Protein AF-A0A5A7SQH9-F1 (afdb_monomer)

Mean predicted aligned error: 4.09 Å

Structure (mmCIF, N/CA/C/O backbone):
data_AF-A0A5A7SQH9-F1
#
_entry.id   AF-A0A5A7SQH9-F1
#
loop_
_atom_site.group_PDB
_atom_site.id
_atom_site.type_symbol
_atom_site.label_atom_id
_atom_site.label_alt_id
_atom_site.label_comp_id
_atom_site.label_asym_id
_atom_site.label_entity_id
_atom_site.label_seq_id
_atom_site.pdbx_PDB_ins_code
_atom_site.Cartn_x
_atom_site.Cartn_y
_atom_site.Cartn_z
_atom_site.occupancy
_atom_site.B_iso_or_equiv
_atom_site.auth_seq_id
_atom_site.auth_comp_id
_atom_site.auth_asym_id
_atom_site.auth_atom_id
_atom_site.pdbx_PDB_model_num
ATOM 1 N N . MET A 1 1 ? -16.685 26.933 15.878 1.00 38.41 1 MET A N 1
ATOM 2 C CA . MET A 1 1 ? -17.090 26.154 14.691 1.00 38.41 1 MET A CA 1
ATOM 3 C C . MET A 1 1 ? -16.288 24.864 14.718 1.00 38.41 1 MET A C 1
ATOM 5 O O . MET A 1 1 ? -15.096 24.885 14.437 1.00 38.41 1 MET A O 1
ATOM 9 N N . GLU A 1 2 ? -16.905 23.802 15.231 1.00 40.50 2 GLU A N 1
ATOM 10 C CA . GLU A 1 2 ? -16.326 22.465 15.405 1.00 40.50 2 GLU A CA 1
ATOM 11 C C . GLU A 1 2 ? -16.124 21.784 14.048 1.00 40.50 2 GLU A C 1
ATOM 13 O O . GLU A 1 2 ? -17.027 21.772 13.219 1.00 40.50 2 GLU A O 1
ATOM 18 N N . GLY A 1 3 ? -14.938 21.222 13.810 1.00 44.59 3 GLY A N 1
ATOM 19 C CA . GLY A 1 3 ? -14.655 20.527 12.549 1.00 44.59 3 GLY A CA 1
ATOM 20 C C . GLY A 1 3 ? -13.315 19.799 12.503 1.00 44.59 3 GLY A C 1
ATOM 21 O O . GLY A 1 3 ? -12.737 19.652 11.430 1.00 44.59 3 GLY A O 1
ATOM 22 N N . LYS A 1 4 ? -12.758 19.392 13.653 1.00 45.44 4 LYS A N 1
ATOM 23 C CA . LYS A 1 4 ? -11.411 18.802 13.693 1.00 45.44 4 LYS A CA 1
ATOM 24 C C . LYS A 1 4 ? -11.238 17.734 14.775 1.00 45.44 4 LYS A C 1
ATOM 26 O O . LYS A 1 4 ? -10.312 17.833 15.561 1.00 45.44 4 LYS A O 1
ATOM 31 N N . SER A 1 5 ? -12.114 16.726 14.824 1.00 51.56 5 SER A N 1
ATOM 32 C CA . SER A 1 5 ? -11.779 15.410 15.401 1.00 51.56 5 SER A CA 1
ATOM 33 C C . SER A 1 5 ? -12.903 14.394 15.183 1.00 51.56 5 SER A C 1
ATOM 35 O O . SER A 1 5 ? -13.663 14.128 16.104 1.00 51.56 5 SER A O 1
ATOM 37 N N . ASP A 1 6 ? -12.998 13.796 13.994 1.00 70.81 6 ASP A N 1
ATOM 38 C CA . ASP A 1 6 ? -13.857 12.605 13.816 1.00 70.81 6 ASP A CA 1
ATOM 39 C C . ASP A 1 6 ? -13.092 11.367 13.305 1.00 70.81 6 ASP A C 1
ATOM 41 O O . ASP A 1 6 ? -13.640 10.279 13.134 1.00 70.81 6 ASP A O 1
ATOM 45 N N . CYS A 1 7 ? -11.777 11.508 13.089 1.00 83.69 7 CYS A N 1
ATOM 46 C CA . CYS A 1 7 ? -10.859 10.427 12.710 1.00 83.69 7 CYS A CA 1
ATOM 47 C C . CYS A 1 7 ? -9.488 10.642 13.375 1.00 83.69 7 CYS A C 1
ATOM 49 O O . CYS A 1 7 ? -8.575 11.158 12.717 1.00 83.69 7 CYS A O 1
ATOM 51 N N . PRO A 1 8 ? -9.328 10.295 14.668 1.00 94.44 8 PRO A N 1
ATOM 52 C CA . PRO A 1 8 ? -8.045 10.331 15.367 1.00 94.44 8 PRO A CA 1
ATOM 53 C C . PRO A 1 8 ? -6.866 9.792 14.548 1.00 94.44 8 PRO A C 1
ATOM 55 O O . PRO A 1 8 ? -5.815 10.426 14.555 1.00 94.44 8 PRO A O 1
ATOM 58 N N . TYR A 1 9 ? -7.032 8.724 13.755 1.00 96.94 9 TYR A N 1
ATOM 59 C CA . TYR A 1 9 ? -5.945 8.156 12.942 1.00 96.94 9 TYR A CA 1
ATOM 60 C C . TYR A 1 9 ? -5.312 9.136 11.935 1.00 96.94 9 TYR A C 1
ATOM 62 O O . TYR A 1 9 ? -4.120 9.015 11.622 1.00 96.94 9 TYR A O 1
ATOM 70 N N . ARG A 1 10 ? -6.073 10.144 11.479 1.00 96.06 10 ARG A N 1
ATOM 71 C CA . ARG A 1 10 ? -5.618 11.216 10.571 1.00 96.06 10 ARG A CA 1
ATOM 72 C C . ARG A 1 10 ? -5.062 12.443 11.295 1.00 96.06 10 ARG A C 1
ATOM 74 O O . ARG A 1 10 ? -4.549 13.352 10.645 1.00 96.06 10 ARG A O 1
ATOM 81 N N . ASN A 1 11 ? -5.155 12.501 12.621 1.00 96.44 11 ASN A N 1
ATOM 82 C CA . ASN A 1 11 ? -4.622 13.609 13.401 1.00 96.44 11 ASN A CA 1
ATOM 83 C C . ASN A 1 11 ? -3.132 13.386 13.701 1.00 96.44 11 ASN A C 1
ATOM 85 O O . ASN A 1 11 ? -2.779 12.584 14.561 1.00 96.44 11 ASN A O 1
ATOM 89 N N . ALA A 1 12 ? -2.256 14.138 13.032 1.00 95.62 12 ALA A N 1
ATOM 90 C CA . ALA A 1 12 ? -0.810 14.066 13.254 1.00 95.62 12 ALA A CA 1
ATOM 91 C C . ALA A 1 12 ? -0.374 14.460 14.683 1.00 95.62 12 ALA A C 1
ATOM 93 O O . ALA A 1 12 ? 0.709 14.070 15.103 1.00 95.62 12 ALA A O 1
ATOM 94 N N . GLY A 1 13 ? -1.204 15.206 15.425 1.00 95.62 13 GLY A N 1
ATOM 95 C CA . GLY A 1 13 ? -0.944 15.585 16.818 1.00 95.62 13 GLY A CA 1
ATOM 96 C C . GLY A 1 13 ? -1.488 14.608 17.868 1.00 95.62 13 GLY A C 1
ATOM 97 O O . GLY A 1 13 ? -1.269 14.831 19.055 1.00 95.62 13 GLY A O 1
ATOM 98 N N . ALA A 1 14 ? -2.216 13.559 17.468 1.00 95.88 14 ALA A N 1
ATOM 99 C CA . ALA A 1 14 ? -2.695 12.526 18.388 1.00 95.88 14 ALA A CA 1
ATOM 100 C C . ALA A 1 14 ? -1.584 11.517 18.724 1.00 95.88 14 ALA A C 1
ATOM 102 O O . ALA A 1 14 ? -0.672 11.292 17.922 1.00 95.88 14 ALA A O 1
ATOM 103 N N . ALA A 1 15 ? -1.682 10.867 19.889 1.00 97.25 15 ALA A N 1
ATOM 104 C CA . ALA A 1 15 ? -0.758 9.801 20.258 1.00 97.25 15 ALA A CA 1
ATOM 105 C C . ALA A 1 15 ? -0.832 8.646 19.246 1.00 97.25 15 ALA A C 1
ATOM 107 O O . ALA A 1 15 ? -1.907 8.300 18.755 1.00 97.25 15 ALA A O 1
ATOM 108 N N . ILE A 1 16 ? 0.313 8.028 18.946 1.00 97.44 16 ILE A N 1
ATOM 109 C CA . ILE A 1 16 ? 0.402 6.948 17.950 1.00 97.44 16 ILE A CA 1
ATOM 110 C C . ILE A 1 16 ? -0.561 5.801 18.293 1.00 97.44 16 ILE A C 1
ATOM 112 O O . ILE A 1 16 ? -1.293 5.345 17.422 1.00 97.44 16 ILE A O 1
ATOM 116 N N . GLU A 1 17 ? -0.633 5.396 19.562 1.00 98.00 17 GLU A N 1
ATOM 117 C CA . GLU A 1 17 ? -1.537 4.330 20.014 1.00 98.00 17 GLU A CA 1
ATOM 118 C C . GLU A 1 17 ? -3.018 4.658 19.798 1.00 98.00 17 GLU A C 1
ATOM 120 O O . GLU A 1 17 ? -3.800 3.781 19.430 1.00 98.00 17 GLU A O 1
ATOM 125 N N . ASP A 1 18 ? -3.415 5.921 19.966 1.00 97.06 18 ASP A N 1
ATOM 126 C CA . ASP A 1 18 ? -4.793 6.347 19.711 1.00 97.06 18 ASP A CA 1
ATOM 127 C C . ASP A 1 18 ? -5.103 6.295 18.213 1.00 97.06 18 ASP A C 1
ATOM 129 O O . ASP A 1 18 ? -6.175 5.839 17.810 1.00 97.06 18 ASP A O 1
ATOM 133 N N . ARG A 1 19 ? -4.132 6.682 17.373 1.00 98.12 19 ARG A N 1
ATOM 134 C CA . ARG A 1 19 ? -4.234 6.581 15.912 1.00 98.12 19 ARG A CA 1
ATOM 135 C C . ARG A 1 19 ? -4.353 5.126 15.455 1.00 98.12 19 ARG A C 1
ATOM 137 O O . ARG A 1 19 ? -5.178 4.834 14.593 1.00 98.12 19 ARG A O 1
ATOM 144 N N . ILE A 1 20 ? -3.564 4.223 16.042 1.00 98.12 20 ILE A N 1
ATOM 145 C CA . ILE A 1 20 ? -3.589 2.784 15.743 1.00 98.12 20 ILE A CA 1
ATOM 146 C C . ILE A 1 20 ? -4.933 2.175 16.146 1.00 98.12 20 ILE A C 1
ATOM 148 O O . ILE A 1 20 ? -5.567 1.509 15.328 1.00 98.12 20 ILE A O 1
ATOM 152 N N . LYS A 1 21 ? -5.392 2.410 17.383 1.00 98.12 21 LYS A N 1
ATOM 153 C CA . LYS A 1 21 ? -6.662 1.860 17.886 1.00 98.12 21 LYS A CA 1
ATOM 154 C C . LYS A 1 21 ? -7.852 2.342 17.061 1.00 98.12 21 LYS A C 1
ATOM 156 O O . LYS A 1 21 ? -8.689 1.528 16.670 1.00 98.12 21 LYS A O 1
ATOM 161 N N . ASP A 1 22 ? -7.900 3.638 16.754 1.00 98.19 22 ASP A N 1
ATOM 162 C CA . ASP A 1 22 ? -8.944 4.219 15.911 1.00 98.19 22 ASP A CA 1
ATOM 163 C C . ASP A 1 22 ? -8.919 3.610 14.500 1.00 98.19 22 ASP A C 1
ATOM 165 O O . ASP A 1 22 ? -9.952 3.132 14.029 1.00 98.19 22 ASP A O 1
ATOM 169 N N . LEU A 1 23 ? -7.750 3.507 13.855 1.00 98.25 23 LEU A N 1
ATOM 170 C CA . LEU A 1 23 ? -7.630 2.899 12.527 1.00 98.25 23 LEU A CA 1
ATOM 171 C C . LEU A 1 23 ? -8.059 1.424 12.519 1.00 98.25 23 LEU A C 1
ATOM 173 O O . LEU A 1 23 ? -8.911 1.035 11.721 1.00 98.25 23 LEU A O 1
ATOM 177 N N . LEU A 1 24 ? -7.525 0.607 13.432 1.00 98.31 24 LEU A N 1
ATOM 178 C CA . LEU A 1 24 ? -7.820 -0.828 13.512 1.00 98.31 24 LEU A CA 1
ATOM 179 C C . LEU A 1 24 ? -9.302 -1.121 13.770 1.00 98.31 24 LEU A C 1
ATOM 181 O O . LEU A 1 24 ? -9.813 -2.138 13.286 1.00 98.31 24 LEU A O 1
ATOM 185 N N . SER A 1 25 ? -9.987 -0.253 14.522 1.00 98.00 25 SER A N 1
ATOM 186 C CA . SER A 1 25 ? -11.429 -0.370 14.772 1.00 98.00 25 SER A CA 1
ATOM 187 C C . SER A 1 25 ? -12.277 -0.084 13.527 1.00 98.00 25 SER A C 1
ATOM 189 O O . SER A 1 25 ? -13.381 -0.610 13.402 1.00 98.00 25 SER A O 1
ATOM 191 N N . ARG A 1 26 ? -11.745 0.695 12.576 1.00 98.00 26 ARG A N 1
ATOM 192 C CA . ARG A 1 26 ? -12.411 1.064 11.317 1.00 98.00 26 ARG A CA 1
ATOM 193 C C . ARG A 1 26 ? -12.121 0.098 10.173 1.00 98.00 26 ARG A C 1
ATOM 195 O O . ARG A 1 26 ? -12.810 0.161 9.155 1.00 98.00 26 ARG A O 1
ATOM 202 N N . MET A 1 27 ? -11.109 -0.758 10.305 1.00 98.50 27 MET A N 1
ATOM 203 C CA . MET A 1 27 ? -10.719 -1.723 9.277 1.00 98.50 27 MET A CA 1
ATOM 204 C C . MET A 1 27 ? -11.643 -2.943 9.253 1.00 98.50 27 MET A C 1
ATOM 206 O O . MET A 1 27 ? -11.847 -3.624 10.261 1.00 98.50 27 MET A O 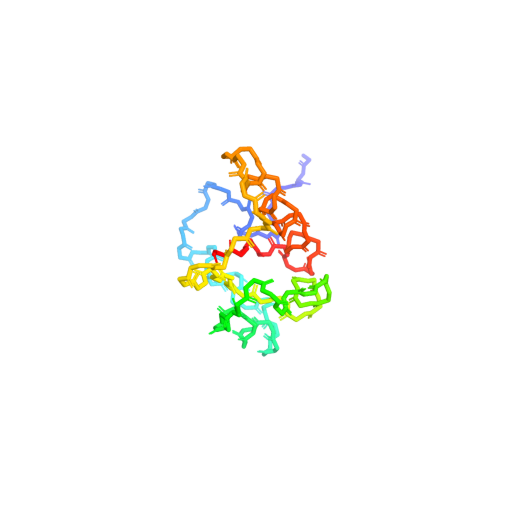1
ATOM 210 N N . SER A 1 28 ? -12.114 -3.279 8.059 1.00 98.44 28 SER A N 1
ATOM 211 C CA . SER A 1 28 ? -12.679 -4.587 7.745 1.00 98.44 28 SER A CA 1
ATOM 212 C C . SER A 1 28 ? -11.614 -5.684 7.846 1.00 98.44 28 SER A C 1
ATOM 214 O O . SER A 1 28 ? -10.410 -5.426 7.799 1.00 98.44 28 SER A O 1
ATOM 216 N N . LEU A 1 29 ? -12.052 -6.944 7.931 1.00 98.44 29 LEU A N 1
ATOM 217 C CA . LEU A 1 29 ? -11.131 -8.083 7.895 1.00 98.44 29 LEU A CA 1
ATOM 218 C C . LEU A 1 29 ? -10.294 -8.101 6.606 1.00 98.44 29 LEU A C 1
ATOM 220 O O . LEU A 1 29 ? -9.101 -8.382 6.663 1.00 98.44 29 LEU A O 1
ATOM 224 N N . ARG A 1 30 ? -10.899 -7.759 5.460 1.00 98.19 30 ARG A N 1
ATOM 225 C CA . ARG A 1 30 ? -10.192 -7.700 4.174 1.00 98.19 30 ARG A CA 1
ATOM 226 C C . ARG A 1 30 ? -9.066 -6.670 4.200 1.00 98.19 30 ARG A C 1
ATOM 228 O O . ARG A 1 30 ? -7.966 -7.001 3.790 1.00 98.19 30 ARG A O 1
ATOM 235 N N . GLU A 1 31 ? -9.311 -5.475 4.731 1.00 98.56 31 GLU A N 1
ATOM 236 C CA . GLU A 1 31 ? -8.269 -4.444 4.852 1.00 98.56 31 GLU A CA 1
ATOM 237 C C . GLU A 1 31 ? -7.166 -4.865 5.831 1.00 98.56 31 GLU A C 1
ATOM 239 O O . GLU A 1 31 ? -6.001 -4.588 5.582 1.00 98.56 31 GLU A O 1
ATOM 244 N N . LYS A 1 32 ? -7.493 -5.586 6.915 1.00 98.69 32 LYS A N 1
ATOM 245 C CA . LYS A 1 32 ? -6.474 -6.136 7.836 1.00 98.69 32 LYS A CA 1
ATOM 246 C C . LYS A 1 32 ? -5.576 -7.152 7.138 1.00 98.69 32 LYS A C 1
ATOM 248 O O . LYS A 1 32 ? -4.361 -7.088 7.285 1.00 98.69 32 LYS A O 1
ATOM 253 N N . ILE A 1 33 ? -6.166 -8.050 6.351 1.00 98.62 33 ILE A N 1
ATOM 254 C CA . ILE A 1 33 ? 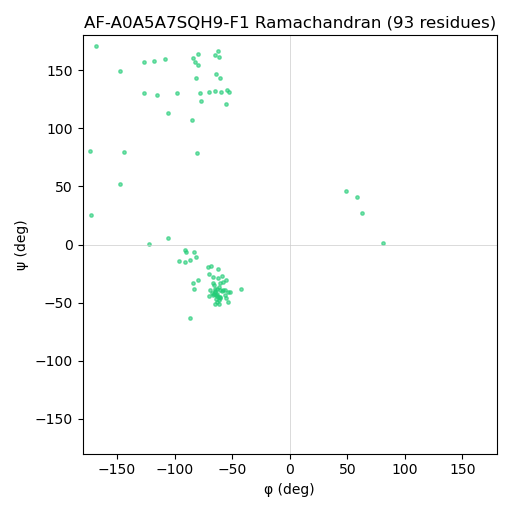-5.416 -9.012 5.534 1.00 98.62 33 ILE A CA 1
ATOM 255 C C . ILE A 1 33 ? -4.579 -8.277 4.480 1.00 98.62 33 ILE A C 1
ATOM 257 O O . ILE A 1 33 ? -3.404 -8.594 4.318 1.00 98.62 33 ILE A O 1
ATOM 261 N N . GLY A 1 34 ? -5.150 -7.266 3.818 1.00 98.56 34 GLY A N 1
ATOM 262 C CA . GLY A 1 34 ? -4.444 -6.407 2.867 1.00 98.56 34 GLY A CA 1
ATOM 263 C C . GLY A 1 34 ? -3.186 -5.804 3.484 1.00 98.56 34 GLY A C 1
ATOM 264 O O . GLY A 1 34 ? -2.100 -5.986 2.942 1.00 98.56 34 GLY A O 1
ATOM 265 N N . GLN A 1 35 ? -3.299 -5.215 4.677 1.00 98.69 35 GLN A N 1
ATOM 266 C CA . GLN A 1 35 ? -2.165 -4.630 5.400 1.00 98.69 35 GLN A CA 1
ATOM 267 C C . GLN A 1 35 ? -1.072 -5.639 5.790 1.00 98.69 35 GLN A C 1
ATOM 269 O O . GLN A 1 35 ? 0.095 -5.272 5.864 1.00 98.69 35 GLN A O 1
ATOM 274 N N . MET A 1 36 ? -1.419 -6.910 6.009 1.00 98.62 36 MET A N 1
ATOM 275 C CA . MET A 1 36 ? -0.446 -7.982 6.275 1.00 98.62 36 MET A CA 1
ATOM 276 C C . MET A 1 36 ? 0.172 -8.574 5.000 1.00 98.62 36 MET A C 1
ATOM 278 O O . MET A 1 36 ? 1.057 -9.425 5.085 1.00 98.62 36 MET A O 1
ATOM 282 N N . THR A 1 37 ? -0.313 -8.172 3.824 1.00 98.69 37 THR A N 1
ATOM 283 C CA . THR A 1 37 ? 0.110 -8.727 2.541 1.00 98.69 37 THR A CA 1
ATOM 284 C C . THR A 1 37 ? 1.157 -7.829 1.899 1.00 98.69 37 THR A C 1
ATOM 286 O O . THR A 1 37 ? 0.956 -6.624 1.746 1.00 98.69 37 THR A O 1
ATOM 289 N N . GLN A 1 38 ? 2.254 -8.447 1.473 1.00 98.75 38 GLN A N 1
ATOM 290 C CA . GLN A 1 38 ? 3.297 -7.823 0.677 1.00 98.75 38 GLN A CA 1
ATOM 291 C C . GLN A 1 38 ? 3.337 -8.492 -0.701 1.00 98.75 38 GLN A C 1
ATOM 293 O O . GLN A 1 38 ? 3.385 -9.721 -0.783 1.00 98.75 38 GLN A O 1
ATOM 298 N N . ILE A 1 39 ? 3.302 -7.700 -1.774 1.00 98.38 39 ILE A N 1
ATOM 299 C CA . ILE A 1 39 ? 3.349 -8.206 -3.157 1.00 98.38 39 ILE A CA 1
ATOM 300 C C . ILE A 1 39 ? 4.588 -7.708 -3.895 1.00 98.38 39 ILE A C 1
ATOM 302 O O . ILE A 1 39 ? 5.187 -6.696 -3.541 1.00 98.38 39 ILE A O 1
ATOM 306 N N . GLU A 1 40 ? 4.978 -8.425 -4.941 1.00 97.94 40 GLU A N 1
ATOM 307 C CA . GLU A 1 40 ? 6.070 -8.006 -5.815 1.00 97.94 40 GLU A CA 1
ATOM 308 C C . GLU A 1 40 ? 5.562 -6.978 -6.842 1.00 97.94 40 GLU A C 1
ATOM 310 O O . GLU A 1 40 ? 4.430 -7.069 -7.325 1.00 97.94 40 GLU A O 1
ATOM 315 N N . ARG A 1 41 ? 6.387 -5.981 -7.176 1.00 96.44 41 ARG A N 1
ATOM 316 C CA . ARG A 1 41 ? 6.001 -4.853 -8.030 1.00 96.44 41 ARG A CA 1
ATOM 317 C C . ARG A 1 41 ? 5.440 -5.236 -9.408 1.00 96.44 41 ARG A C 1
ATOM 319 O O . ARG A 1 41 ? 4.603 -4.512 -9.941 1.00 96.44 41 ARG A O 1
ATOM 326 N N . SER A 1 42 ? 5.869 -6.360 -9.983 1.00 95.69 42 SER A N 1
ATOM 327 C CA . SER A 1 42 ? 5.465 -6.848 -11.309 1.00 95.69 42 SER A CA 1
ATOM 328 C C . SER A 1 42 ? 4.023 -7.340 -11.356 1.00 95.69 42 SER A C 1
ATOM 330 O O . SER A 1 42 ? 3.440 -7.393 -12.437 1.00 95.69 42 SER A O 1
ATOM 332 N N . VAL A 1 43 ? 3.429 -7.661 -10.201 1.00 96.94 43 VAL A N 1
ATOM 333 C CA . VAL A 1 43 ? 2.025 -8.089 -10.096 1.00 96.94 43 VAL A CA 1
ATOM 334 C C . VAL A 1 43 ? 1.116 -7.003 -9.516 1.00 96.94 43 VAL A C 1
ATOM 336 O O . VAL A 1 43 ? -0.069 -7.247 -9.282 1.00 96.94 43 VAL A O 1
ATOM 339 N N . VAL A 1 44 ? 1.643 -5.796 -9.282 1.00 97.62 44 VAL A N 1
ATOM 340 C CA . VAL A 1 44 ? 0.844 -4.665 -8.802 1.00 97.62 44 VAL A CA 1
ATOM 341 C C . VAL A 1 44 ? -0.182 -4.274 -9.860 1.00 97.62 44 VAL A C 1
ATOM 343 O O . VAL A 1 44 ? 0.129 -4.066 -11.030 1.00 97.62 44 VAL A O 1
ATOM 346 N N . THR A 1 45 ? -1.425 -4.116 -9.416 1.00 98.06 45 THR A N 1
ATOM 347 C CA . THR A 1 45 ? -2.527 -3.566 -10.208 1.00 98.06 45 THR A CA 1
ATOM 348 C C . THR A 1 45 ? -3.168 -2.407 -9.445 1.00 98.06 45 THR A C 1
ATOM 350 O O . THR A 1 45 ? -3.090 -2.383 -8.212 1.00 98.06 45 THR A O 1
ATOM 353 N N . PRO A 1 46 ? -3.854 -1.464 -10.118 1.00 98.00 46 PRO A N 1
ATOM 354 C CA . PRO A 1 46 ? -4.574 -0.395 -9.427 1.00 98.00 46 PRO A CA 1
ATOM 355 C C . PRO A 1 46 ? -5.558 -0.911 -8.371 1.00 98.00 46 PRO A C 1
ATOM 357 O O . PRO A 1 46 ? -5.591 -0.388 -7.258 1.00 98.00 46 PRO A O 1
ATOM 360 N N . SER A 1 47 ? -6.292 -1.988 -8.672 1.00 97.81 47 SER A N 1
ATOM 361 C CA . SER A 1 47 ? -7.225 -2.638 -7.739 1.00 97.81 47 SER A CA 1
ATOM 362 C C . SER A 1 47 ? -6.530 -3.292 -6.542 1.00 97.81 47 SER A C 1
ATOM 364 O O . SER A 1 47 ? -7.120 -3.388 -5.470 1.00 97.81 47 SER A O 1
ATOM 366 N N . ALA A 1 48 ? -5.271 -3.725 -6.675 1.00 98.00 48 ALA A N 1
ATOM 367 C CA . ALA A 1 48 ? -4.523 -4.252 -5.533 1.00 98.00 48 ALA A CA 1
ATOM 368 C C . ALA A 1 48 ? -4.278 -3.167 -4.468 1.00 98.00 48 ALA A C 1
ATOM 370 O O . ALA A 1 48 ? -4.423 -3.417 -3.274 1.00 98.00 48 ALA A O 1
ATOM 371 N N . LEU A 1 49 ? -3.956 -1.945 -4.894 1.00 98.19 49 LEU A N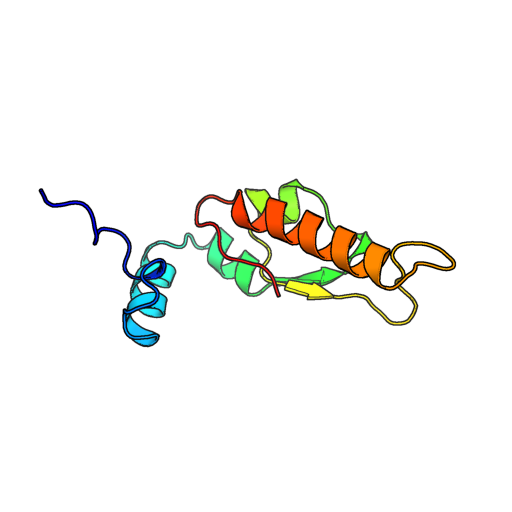 1
ATOM 372 C CA . LEU A 1 49 ? -3.666 -0.835 -3.982 1.00 98.19 49 LEU A CA 1
ATOM 373 C C . LEU A 1 49 ? -4.939 -0.122 -3.499 1.00 98.19 49 LEU A C 1
ATOM 375 O O . LEU A 1 49 ? -4.998 0.314 -2.353 1.00 98.19 49 LEU A O 1
ATOM 379 N N . THR A 1 50 ? -5.974 -0.048 -4.339 1.00 97.69 50 THR A N 1
ATOM 380 C CA . THR A 1 50 ? -7.245 0.622 -4.009 1.00 97.69 50 THR A CA 1
ATOM 381 C C . THR A 1 50 ? -8.227 -0.307 -3.289 1.00 97.69 50 THR A C 1
ATOM 383 O O . THR A 1 50 ? -8.559 -0.070 -2.127 1.00 97.69 50 THR A O 1
ATOM 386 N N . ASP A 1 51 ? -8.666 -1.384 -3.946 1.00 96.50 51 ASP A N 1
ATOM 387 C CA . ASP A 1 51 ? -9.749 -2.257 -3.467 1.00 96.50 51 ASP A CA 1
ATOM 388 C C . ASP A 1 51 ? -9.279 -3.310 -2.456 1.00 96.50 51 ASP A C 1
ATOM 390 O O . ASP A 1 51 ? -9.995 -3.634 -1.503 1.00 96.50 51 ASP A O 1
ATOM 394 N N . LEU A 1 52 ? -8.087 -3.881 -2.668 1.00 97.62 52 LEU A N 1
ATOM 395 C CA . LEU A 1 52 ? -7.511 -4.882 -1.760 1.00 97.62 52 LEU A CA 1
ATOM 396 C C . LEU A 1 52 ? -6.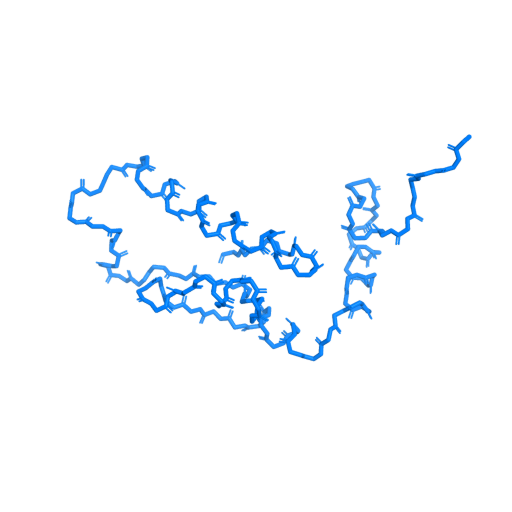714 -4.257 -0.608 1.00 97.62 52 LEU A C 1
ATOM 398 O O . LEU A 1 52 ? -6.428 -4.960 0.360 1.00 97.62 52 LEU A O 1
ATOM 402 N N . ALA A 1 53 ? -6.402 -2.958 -0.691 1.00 97.62 53 ALA A N 1
ATOM 403 C CA . ALA A 1 53 ? -5.675 -2.198 0.328 1.00 97.62 53 ALA A CA 1
ATOM 404 C C . ALA A 1 53 ? -4.383 -2.901 0.799 1.00 97.62 53 ALA A C 1
ATOM 406 O O . ALA A 1 53 ? -4.133 -3.023 2.006 1.00 97.62 53 ALA A O 1
ATOM 407 N N . ILE A 1 54 ? -3.596 -3.404 -0.164 1.00 98.44 54 ILE A N 1
ATOM 408 C CA . ILE A 1 54 ? -2.308 -4.063 0.086 1.00 98.44 54 ILE A CA 1
ATOM 409 C C . ILE A 1 54 ? -1.392 -3.151 0.910 1.00 98.44 54 ILE A C 1
ATOM 411 O O . ILE A 1 54 ? -1.256 -1.964 0.621 1.00 98.44 54 ILE A O 1
ATOM 415 N N . GLY A 1 55 ? -0.779 -3.722 1.947 1.00 98.25 55 GLY A N 1
ATOM 416 C CA . GLY A 1 55 ? 0.046 -2.994 2.906 1.00 98.25 55 GLY A CA 1
ATOM 417 C C . GLY A 1 55 ? 1.450 -2.709 2.410 1.00 98.25 55 GLY A C 1
ATOM 418 O O . GLY A 1 55 ? 2.023 -1.698 2.805 1.00 98.25 55 GLY A O 1
ATOM 419 N N . SER A 1 56 ? 2.008 -3.573 1.556 1.00 98.69 56 SER A N 1
ATOM 420 C CA . SER A 1 56 ? 3.387 -3.412 1.104 1.00 98.69 56 SER A CA 1
ATOM 421 C C . SER A 1 56 ? 3.648 -3.891 -0.322 1.00 98.69 56 SER A C 1
ATOM 423 O O . SER A 1 56 ? 3.042 -4.854 -0.804 1.00 98.69 56 SER A O 1
ATOM 425 N N . VAL A 1 57 ? 4.603 -3.237 -0.983 1.00 98.38 57 VAL A N 1
ATOM 426 C CA . VAL A 1 57 ? 5.150 -3.643 -2.280 1.00 98.38 57 VAL A CA 1
ATOM 427 C C . VAL A 1 57 ? 6.667 -3.740 -2.169 1.00 98.38 57 VAL A C 1
ATOM 429 O O . VAL A 1 57 ? 7.318 -2.802 -1.724 1.00 98.38 57 VAL A O 1
ATOM 432 N N . LEU A 1 58 ? 7.256 -4.849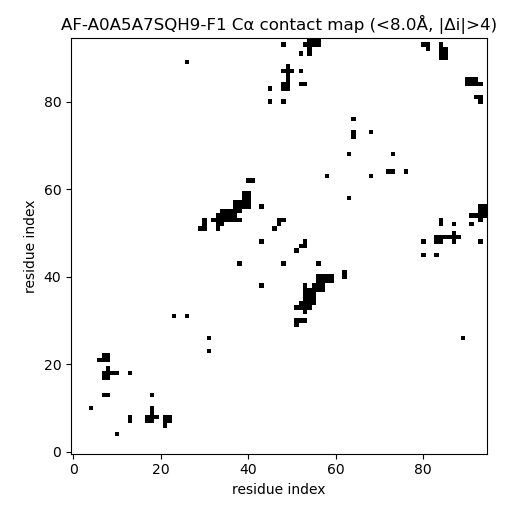 -2.623 1.00 97.88 58 LEU A N 1
ATOM 433 C CA . LEU A 1 58 ? 8.708 -4.944 -2.799 1.00 97.88 58 LEU A CA 1
ATOM 434 C C . LEU A 1 58 ? 9.124 -4.954 -4.264 1.00 97.88 58 LEU A C 1
ATOM 436 O O . LEU A 1 58 ? 8.376 -5.367 -5.149 1.00 97.88 58 LEU A O 1
ATOM 440 N N . ASN A 1 59 ? 10.389 -4.608 -4.471 1.00 96.62 59 ASN A N 1
ATOM 441 C CA . ASN A 1 59 ? 11.111 -4.889 -5.699 1.00 96.62 59 ASN A CA 1
ATOM 442 C C . ASN A 1 59 ? 12.077 -6.037 -5.404 1.00 96.62 59 ASN A C 1
ATOM 444 O O . ASN A 1 59 ? 12.995 -5.888 -4.592 1.00 96.62 59 ASN A O 1
ATOM 448 N N . GLY A 1 60 ? 11.845 -7.197 -6.022 1.00 94.81 60 GLY A N 1
ATOM 449 C CA . GLY A 1 60 ? 12.791 -8.309 -5.947 1.00 94.81 60 GLY A CA 1
ATOM 450 C C . GLY A 1 60 ? 14.148 -7.942 -6.562 1.00 94.81 60 GLY A C 1
ATOM 451 O O . GLY A 1 60 ? 14.278 -6.949 -7.280 1.00 94.81 60 GLY A O 1
ATOM 452 N N . GLY A 1 61 ? 15.176 -8.757 -6.319 1.00 93.25 61 GLY A N 1
ATOM 453 C CA . GLY A 1 61 ? 16.483 -8.558 -6.953 1.00 93.25 61 GLY A CA 1
ATOM 454 C C . GLY A 1 61 ? 16.360 -8.524 -8.481 1.00 93.25 61 GLY A C 1
ATOM 455 O O . GLY A 1 61 ? 15.874 -9.479 -9.079 1.00 93.25 61 GLY A O 1
ATOM 456 N N . GLY A 1 62 ? 16.778 -7.418 -9.106 1.00 90.44 62 GLY A N 1
ATOM 457 C CA . GLY A 1 62 ? 16.661 -7.211 -10.557 1.00 90.44 62 GLY A CA 1
ATOM 458 C C . GLY A 1 62 ? 15.281 -6.749 -11.046 1.00 90.44 62 GLY A C 1
ATOM 459 O O . GLY A 1 62 ? 15.113 -6.543 -12.244 1.00 90.44 62 GLY A O 1
ATOM 460 N N . SER A 1 63 ? 14.311 -6.544 -10.150 1.00 93.12 63 SER A N 1
ATOM 461 C CA . SER A 1 63 ? 12.981 -6.025 -10.489 1.00 93.12 63 SER A CA 1
ATOM 462 C C . SER A 1 63 ? 13.018 -4.503 -10.639 1.00 93.12 63 SER A C 1
ATOM 464 O O . SER A 1 63 ? 12.704 -3.746 -9.720 1.00 93.12 63 SER A O 1
ATOM 466 N N . LEU A 1 64 ? 13.500 -4.052 -11.794 1.00 94.69 64 LEU A N 1
ATOM 467 C CA . LEU A 1 64 ? 13.578 -2.637 -12.151 1.00 94.69 64 LEU 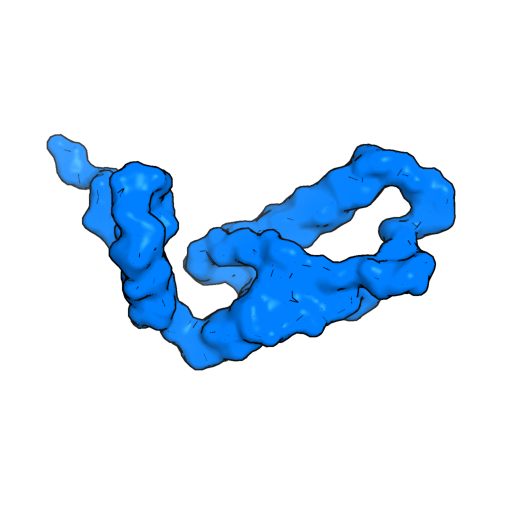A CA 1
ATOM 468 C C . LEU A 1 64 ? 12.216 -2.137 -12.679 1.00 94.69 64 LEU A C 1
ATOM 470 O O . LEU A 1 64 ? 11.442 -2.937 -13.210 1.00 94.69 64 LEU A O 1
ATOM 474 N N . PRO A 1 65 ? 11.927 -0.821 -12.618 1.00 94.31 65 PRO A N 1
ATOM 475 C CA . PRO A 1 65 ? 10.794 -0.234 -13.334 1.00 94.31 65 PRO A CA 1
ATOM 476 C C . PRO A 1 65 ? 10.866 -0.544 -14.838 1.00 94.31 65 PRO A C 1
ATOM 478 O O . PRO A 1 65 ? 9.874 -0.944 -15.446 1.00 94.31 65 PRO A O 1
ATOM 481 N N . PHE A 1 66 ? 12.062 -0.366 -15.407 1.00 95.81 66 PHE A N 1
ATOM 482 C CA . PHE A 1 66 ? 12.462 -0.691 -16.775 1.00 95.81 66 PHE A CA 1
ATOM 483 C C . PHE A 1 66 ? 13.996 -0.597 -16.904 1.00 95.81 66 PHE A C 1
ATOM 485 O O . PHE A 1 66 ? 14.686 -0.122 -15.993 1.00 95.81 66 PHE A O 1
ATOM 492 N N . ASP A 1 67 ? 14.543 -1.044 -18.036 1.00 96.31 67 ASP A N 1
ATOM 493 C CA . ASP A 1 67 ? 15.984 -1.003 -18.300 1.00 96.31 67 ASP A CA 1
ATOM 494 C C . ASP A 1 67 ? 16.538 0.428 -18.267 1.00 96.31 67 ASP A C 1
ATOM 496 O O . ASP A 1 67 ? 16.039 1.317 -18.953 1.00 96.31 67 ASP A O 1
ATOM 500 N N . LYS A 1 68 ? 17.637 0.628 -17.526 1.00 95.50 68 LYS A N 1
ATOM 501 C CA . LYS A 1 68 ? 18.323 1.928 -17.360 1.00 95.50 68 LYS A CA 1
ATOM 502 C C . LYS A 1 68 ? 17.473 3.021 -16.686 1.00 95.50 68 LYS A C 1
ATOM 504 O O . LYS A 1 68 ? 17.737 4.200 -16.912 1.00 95.50 68 LYS A O 1
ATOM 509 N N . ALA A 1 69 ? 16.507 2.642 -15.846 1.00 97.31 69 ALA A N 1
ATOM 510 C CA . ALA A 1 69 ? 15.743 3.578 -15.021 1.00 97.31 69 ALA A CA 1
ATOM 511 C C . ALA A 1 69 ? 16.657 4.507 -14.194 1.00 97.31 69 ALA A C 1
ATOM 513 O O . ALA A 1 69 ? 17.590 4.056 -13.518 1.00 97.31 69 ALA A O 1
ATOM 514 N N . LEU A 1 70 ? 16.365 5.804 -14.241 1.00 98.19 70 LEU A N 1
ATOM 515 C CA . LEU A 1 70 ? 16.963 6.846 -13.416 1.00 98.19 70 LEU A CA 1
ATOM 516 C C . LEU A 1 70 ? 16.324 6.849 -12.026 1.00 98.19 70 LEU A C 1
ATOM 518 O O . LEU A 1 70 ? 15.237 6.318 -11.820 1.00 98.19 70 LEU A O 1
ATOM 522 N N . SER A 1 71 ? 16.964 7.506 -11.059 1.00 97.94 71 SER A N 1
ATOM 523 C CA . SER A 1 71 ? 16.406 7.646 -9.706 1.00 97.94 71 SER A CA 1
ATOM 524 C C . SER A 1 71 ? 15.027 8.318 -9.681 1.00 97.94 71 SER A C 1
ATOM 526 O O . SER A 1 71 ? 14.206 7.963 -8.841 1.00 97.94 71 SER A O 1
ATOM 528 N N . SER A 1 72 ? 14.753 9.247 -10.602 1.00 98.44 72 SER A N 1
ATOM 529 C CA . SER A 1 72 ? 13.431 9.868 -10.753 1.00 98.44 72 SER A CA 1
ATOM 530 C C . SER A 1 72 ? 12.364 8.865 -11.182 1.00 98.44 72 SER A C 1
ATOM 532 O O . SER A 1 72 ? 11.267 8.899 -10.646 1.00 98.44 72 SER A O 1
ATOM 534 N N . ASP A 1 73 ? 12.697 7.917 -12.059 1.00 98.25 73 ASP A N 1
ATOM 535 C CA . ASP A 1 73 ? 11.738 6.916 -12.541 1.00 98.25 73 ASP A CA 1
ATOM 536 C C . ASP A 1 73 ? 11.298 5.969 -11.413 1.00 98.25 73 ASP A C 1
ATOM 538 O O . ASP A 1 73 ? 10.151 5.524 -11.358 1.00 98.25 73 ASP A O 1
ATOM 542 N N . TRP A 1 74 ? 12.204 5.686 -10.472 1.00 9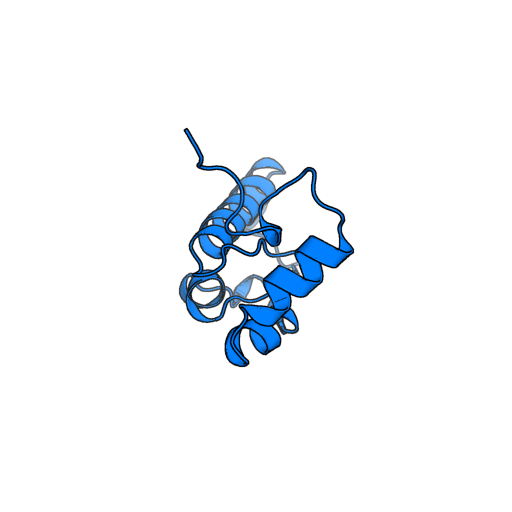7.88 74 TRP A N 1
ATOM 543 C CA . TRP A 1 74 ? 11.874 4.958 -9.247 1.00 97.88 74 TRP A CA 1
ATOM 544 C C . TRP A 1 74 ? 10.941 5.753 -8.336 1.00 97.88 74 TRP A C 1
ATOM 546 O O . TRP A 1 74 ? 9.999 5.177 -7.791 1.00 97.88 74 TRP A O 1
ATOM 556 N N . ALA A 1 75 ? 11.202 7.052 -8.169 1.00 98.44 75 ALA A N 1
ATOM 557 C CA . ALA A 1 75 ? 10.359 7.929 -7.365 1.00 98.44 75 ALA A CA 1
ATOM 558 C C . ALA A 1 75 ? 8.949 8.029 -7.965 1.00 98.44 75 ALA A C 1
ATOM 560 O O . ALA A 1 75 ? 7.980 7.739 -7.270 1.00 98.44 75 ALA A O 1
ATOM 561 N N . ASP A 1 76 ? 8.844 8.299 -9.268 1.00 98.56 76 ASP A N 1
ATOM 562 C CA . ASP A 1 76 ? 7.571 8.420 -9.986 1.00 98.56 76 ASP A CA 1
ATOM 563 C C . ASP A 1 76 ? 6.733 7.137 -9.886 1.00 98.56 76 ASP A C 1
ATOM 565 O O . ASP A 1 76 ? 5.517 7.170 -9.688 1.00 98.56 76 ASP A O 1
ATOM 569 N N . MET A 1 77 ? 7.386 5.979 -9.980 1.00 97.88 77 MET A N 1
ATOM 570 C CA . MET A 1 77 ? 6.740 4.681 -9.825 1.00 97.88 77 MET A CA 1
ATOM 571 C C . MET A 1 77 ? 6.165 4.476 -8.415 1.00 97.88 77 MET A C 1
ATOM 573 O O . MET A 1 77 ? 5.022 4.034 -8.275 1.00 97.88 77 MET A O 1
ATOM 577 N N . VAL A 1 78 ? 6.947 4.780 -7.374 1.00 98.06 78 VAL A N 1
ATOM 578 C CA . VAL A 1 78 ? 6.514 4.661 -5.972 1.00 98.06 78 VAL A CA 1
ATOM 579 C C . VAL A 1 78 ? 5.399 5.660 -5.666 1.00 98.06 78 VAL A C 1
ATOM 581 O O . VAL A 1 78 ? 4.395 5.275 -5.067 1.00 98.06 78 VAL A O 1
ATOM 584 N N . ASP A 1 79 ? 5.516 6.901 -6.134 1.00 98.50 79 ASP A N 1
ATOM 585 C CA . ASP A 1 79 ? 4.498 7.941 -5.963 1.00 98.50 79 ASP A CA 1
ATOM 586 C C . ASP A 1 79 ? 3.189 7.570 -6.670 1.00 98.50 79 ASP A C 1
ATOM 588 O O . ASP A 1 79 ? 2.101 7.771 -6.121 1.00 98.50 79 ASP A O 1
ATOM 592 N N . GLY A 1 80 ? 3.272 6.946 -7.850 1.00 98.31 80 GLY A N 1
ATOM 593 C CA . GLY A 1 80 ? 2.116 6.399 -8.558 1.00 98.31 80 GLY A CA 1
ATOM 594 C C . GLY A 1 80 ? 1.391 5.322 -7.748 1.00 98.31 80 GLY A C 1
ATOM 595 O O . GLY A 1 80 ? 0.165 5.366 -7.607 1.00 98.31 80 GLY A O 1
ATOM 596 N N . PHE A 1 81 ? 2.134 4.387 -7.153 1.00 98.38 81 PHE A N 1
ATOM 597 C CA . PHE A 1 81 ? 1.561 3.389 -6.247 1.00 98.38 81 PHE A CA 1
ATOM 598 C C . PHE A 1 81 ? 0.979 4.031 -4.983 1.00 98.38 81 PHE A C 1
ATOM 600 O O . PHE A 1 81 ? -0.119 3.671 -4.555 1.00 98.38 81 PHE A O 1
ATOM 607 N N . GLN A 1 82 ? 1.653 5.032 -4.420 1.00 98.50 82 GLN A N 1
ATOM 608 C CA . GLN A 1 82 ? 1.207 5.676 -3.189 1.00 98.50 82 GLN A CA 1
ATOM 609 C C . GLN A 1 82 ? -0.088 6.450 -3.422 1.00 98.50 82 GLN A C 1
ATOM 611 O O . GLN A 1 82 ? -1.026 6.353 -2.633 1.00 98.50 82 GLN A O 1
ATOM 616 N N . SER A 1 83 ? -0.186 7.151 -4.550 1.00 98.56 83 SER A N 1
ATOM 617 C CA . SER A 1 83 ? -1.404 7.837 -4.974 1.00 98.56 83 SER A CA 1
ATOM 618 C C . SER A 1 83 ? -2.597 6.879 -5.068 1.00 98.56 83 SER A C 1
ATOM 620 O O . SER A 1 83 ? -3.700 7.230 -4.648 1.00 98.56 83 SER A O 1
ATOM 622 N N . LEU A 1 84 ? -2.391 5.651 -5.557 1.00 98.50 84 LEU A N 1
ATOM 623 C CA . LEU A 1 84 ? -3.433 4.620 -5.604 1.00 98.50 84 LEU A CA 1
ATOM 624 C C . LEU A 1 84 ? -3.797 4.098 -4.205 1.00 98.50 84 LEU A C 1
ATOM 626 O O . LEU A 1 84 ? -4.980 3.995 -3.888 1.00 98.50 84 LEU A O 1
ATOM 630 N N . ALA A 1 85 ? -2.819 3.822 -3.340 1.00 98.44 85 ALA A N 1
ATOM 631 C CA . ALA A 1 85 ? -3.079 3.380 -1.965 1.00 98.44 85 ALA A CA 1
ATOM 632 C C . ALA A 1 85 ? -3.883 4.426 -1.165 1.00 98.44 85 ALA A C 1
ATOM 634 O O . ALA A 1 85 ? -4.834 4.093 -0.449 1.00 98.44 85 ALA A O 1
ATOM 635 N N . LEU A 1 86 ? -3.574 5.712 -1.356 1.00 98.44 86 LEU A N 1
ATOM 636 C CA . LEU A 1 86 ? -4.281 6.831 -0.727 1.00 98.44 86 LEU A CA 1
ATOM 637 C C . LEU A 1 86 ? -5.721 7.024 -1.238 1.00 98.44 86 LEU A C 1
ATOM 639 O O . LEU A 1 86 ? -6.519 7.653 -0.542 1.00 98.44 86 LEU A O 1
ATOM 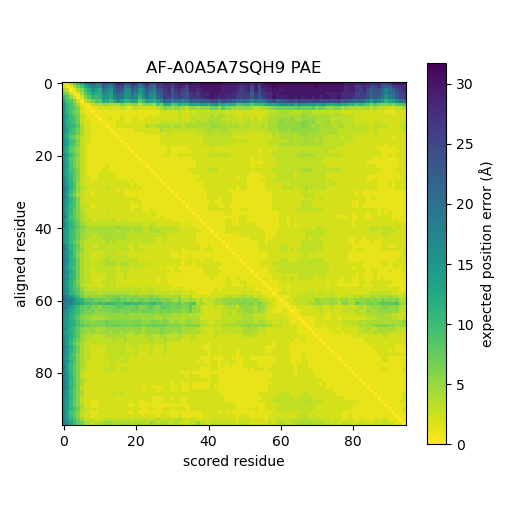643 N N . GLN A 1 87 ? -6.069 6.468 -2.404 1.00 98.38 87 GLN A N 1
ATOM 644 C CA . GLN A 1 87 ? -7.440 6.445 -2.934 1.00 98.38 87 GLN A CA 1
ATOM 645 C C . GLN A 1 87 ? -8.305 5.321 -2.332 1.00 98.38 87 GLN A C 1
ATOM 647 O O . GLN A 1 87 ? -9.521 5.327 -2.524 1.00 98.38 87 GLN A O 1
ATOM 652 N N . SER A 1 88 ? -7.718 4.370 -1.590 1.00 97.94 88 SER A N 1
ATOM 653 C CA . SER A 1 88 ? -8.481 3.349 -0.856 1.00 97.94 88 SER A CA 1
ATOM 654 C C . SER A 1 88 ? -9.403 3.975 0.201 1.00 97.94 88 SER A C 1
ATOM 656 O O . SER A 1 88 ? -9.193 5.098 0.665 1.00 97.94 88 SER A O 1
ATOM 658 N N . ARG A 1 89 ? -10.415 3.226 0.657 1.00 97.88 89 ARG A N 1
ATOM 659 C CA . ARG A 1 89 ? -11.444 3.714 1.598 1.00 97.88 89 ARG A CA 1
ATOM 660 C C . ARG A 1 89 ? -10.876 4.371 2.864 1.00 97.88 89 ARG A C 1
ATOM 662 O O . ARG A 1 89 ? -11.425 5.364 3.337 1.00 97.88 89 ARG A O 1
ATOM 669 N N . LEU A 1 90 ? -9.815 3.799 3.439 1.00 97.94 90 LEU A N 1
ATOM 670 C CA . LEU A 1 90 ? -9.151 4.347 4.629 1.00 97.94 90 LEU A CA 1
ATOM 671 C C . LEU A 1 90 ? -7.930 5.211 4.284 1.00 97.94 90 LEU A C 1
ATOM 673 O O . LEU A 1 90 ? -7.483 5.978 5.139 1.00 97.94 90 LEU A O 1
ATOM 677 N N . GLY A 1 91 ? -7.434 5.148 3.044 1.00 97.94 91 GLY A N 1
ATOM 678 C CA . GLY A 1 91 ? -6.266 5.895 2.581 1.00 97.94 91 GLY A CA 1
ATOM 679 C C . GLY A 1 91 ? -5.014 5.578 3.395 1.00 97.94 91 GLY A C 1
ATOM 680 O O . GLY A 1 91 ? -4.294 6.496 3.785 1.00 97.94 91 GLY A O 1
ATOM 681 N N . ILE A 1 92 ? -4.807 4.301 3.735 1.00 98.25 92 ILE A N 1
ATOM 682 C CA . ILE A 1 92 ? -3.601 3.859 4.442 1.00 98.25 92 ILE A CA 1
ATOM 683 C C . ILE A 1 92 ? -2.465 3.806 3.408 1.00 98.25 92 ILE A C 1
ATOM 685 O O . ILE A 1 92 ? -2.631 3.124 2.396 1.00 98.25 92 ILE A O 1
ATOM 689 N N . PRO A 1 93 ? -1.345 4.522 3.616 1.00 98.19 93 PRO A N 1
ATOM 690 C CA . PRO A 1 93 ? -0.207 4.455 2.706 1.00 98.19 93 PRO A CA 1
ATOM 691 C C . PRO A 1 93 ? 0.403 3.051 2.701 1.00 98.19 93 PRO A C 1
ATOM 693 O O . PRO A 1 93 ? 0.427 2.388 3.739 1.00 98.19 93 PRO A O 1
ATOM 696 N N . PHE A 1 94 ? 0.926 2.620 1.554 1.00 97.12 94 PHE A N 1
ATOM 697 C CA . PHE A 1 94 ? 1.706 1.382 1.479 1.00 97.12 94 PHE A CA 1
ATOM 698 C C . PHE A 1 94 ? 3.173 1.634 1.874 1.00 97.12 94 PHE A C 1
ATOM 700 O O . 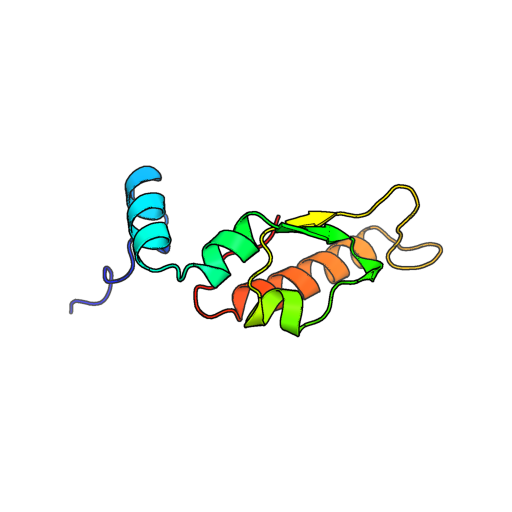PHE A 1 94 ? 3.633 2.785 1.848 1.00 97.12 94 PHE A O 1
ATOM 707 N N . ILE A 1 95 ? 3.885 0.557 2.237 1.00 95.94 95 ILE A N 1
ATOM 708 C CA . ILE A 1 95 ? 5.336 0.533 2.508 1.00 95.94 95 ILE A CA 1
ATOM 709 C C . ILE A 1 95 ? 6.133 -0.266 1.475 1.00 95.94 95 ILE A C 1
ATOM 711 O O . ILE A 1 95 ? 5.670 -1.356 1.056 1.00 95.94 95 ILE A O 1
#

Nearest PDB structures (foldseek):
  6mi1-assembly1_A  TM=9.500E-01  e=2.077E-09  Hordeum vulgare subsp. vulgare
  6lbv-assembly1_A  TM=9.691E-01  e=4.693E-09  Hordeum vulgare subsp. vulgare
  6l1j-assembly1_A  TM=9.600E-01  e=5.320E-09  Hordeum vulgare subsp. vulgare
  6jgd-assembly1_A  TM=9.517E-01  e=4.997E-09  Hordeum vulgare subsp. vulgare
  8hj8-assembly1_A  TM=9.496E-01  e=6.421E-09  Hordeum vulgare

Solvent-accessible surface area (backbone atoms only — not comparable to full-atom values): 5582 Å² total; per-residue (Å²): 136,91,86,87,80,94,53,53,51,77,39,88,88,51,57,68,67,56,20,48,53,49,44,61,72,71,49,52,73,64,44,53,51,13,50,74,36,70,43,52,58,92,74,65,46,69,56,44,25,27,77,41,33,38,22,26,59,44,66,56,95,87,56,59,99,49,92,89,63,50,77,64,57,55,49,53,52,51,51,53,51,39,57,35,12,46,66,15,96,84,36,60,69,53,82

pLDDT: mean 94.22, std 12.33, range [38.41, 98.75]

Sequence (95 aa):
MEGKSDCPYRNAGAAIEDRIKDLLSRMSLREKIGQMTQIERSVVTPSALTDLAIGSVLNGGGSLPFDKALSSDWADMVDGFQSLALQSRLGIPFI

Organism: Cucumis melo var. makuwa (NCBI:txid1194695)

Foldseek 3Di:
DDDPDPQLLPDPPHDPVVNVVSLVVPDDPQLVVQLVDEEELVPDDLCSLAVSLHAEYDHPVVNDPDPPDDPVNVVVSQVVSQVSNCNHPSRRGHD

Radius of gyration: 15.61 Å; Cα contacts (8 Å, |Δi|>4): 107; chains: 1; bounding box: 35×35×39 Å

Secondary structure (DSSP, 8-state):
---S-S-GGG-TTS-HHHHHHHHHHH--HHHHHHHH-EEEGGG--HHHHHTS---EEE--TT--SSTT--HHHHHHHHHHHHHHHHTSSS-PPP-

InterPro domains:
  IPR017853 Glycoside hydrolase superfamily [SSF51445] (8-94)
  IPR036962 Glycoside hydrolase, family 3, N-terminal domain superfamily [G3DSA:3.20.20.300] (3-95)
  IPR051915 Cellulose Degradation Glycosyl Hydrolase 3 [PTHR30620] (8-95)